Protein AF-A0A9X3WHW0-F1 (afdb_monomer_lite)

pLDDT: mean 81.46, std 14.69, range [40.41, 96.62]

Organism: NCBI:txid279446

Secondary structure (DSSP, 8-state):
-----TTSSEEEEE--TT-----GGG--TTS-EEEPPGGGEE--TT-TTEEEEEHHHHHHHHHHTT--GGG--EEE--HHHHHHHHHHHHHH--

Sequence (94 aa):
MKNIDWSKQTLYLEIDKNAQKDDIENFIDMEFSVSVFISDLVVNEDKKNFFGVNLENIKSRLIDEGCISEDINQLIIRVVDVKEVIYMDRYLVS

Radius of gyration: 13.99 Å; chains: 1; bounding box: 32×29×34 Å

Foldseek 3Di:
DPADPLVDQKDKDFQDPPPDDDDPVPPDPPAQEDEQDLVQWADDPVCLGIIIGGSVVVCVVCVVVVHDPNSHRYYDYDPVSVCCNNVVVVVVVD

Structure (mmCIF, N/CA/C/O ba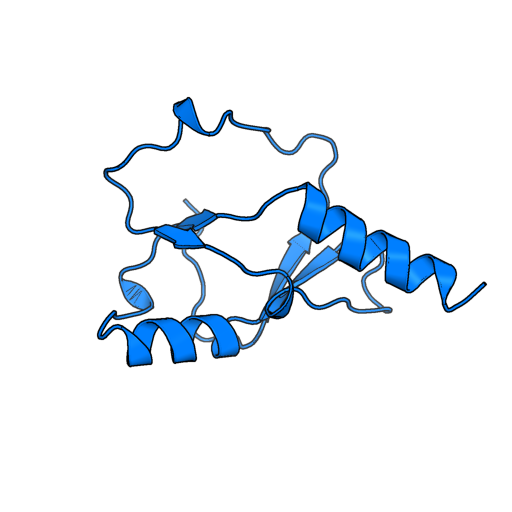ckbone):
data_AF-A0A9X3WHW0-F1
#
_entry.id   AF-A0A9X3WHW0-F1
#
loop_
_atom_site.group_PDB
_atom_site.id
_atom_site.type_symbol
_atom_site.label_atom_id
_atom_site.label_alt_id
_atom_site.label_comp_id
_atom_site.label_asym_id
_atom_site.label_entity_id
_atom_site.label_seq_id
_atom_site.pdbx_PDB_ins_code
_atom_site.Cartn_x
_atom_site.Cartn_y
_atom_site.Cartn_z
_atom_site.occupancy
_atom_site.B_iso_or_equiv
_atom_site.auth_seq_id
_atom_site.auth_comp_id
_atom_site.auth_asym_id
_atom_site.auth_atom_id
_atom_site.pdbx_PDB_model_num
ATOM 1 N N . MET A 1 1 ? 8.838 14.757 1.806 1.00 40.41 1 MET A N 1
ATOM 2 C CA . MET A 1 1 ? 8.105 13.530 1.432 1.00 40.41 1 MET A CA 1
ATOM 3 C C . MET A 1 1 ? 8.679 12.363 2.214 1.00 40.41 1 MET A C 1
ATOM 5 O O . MET A 1 1 ? 9.895 12.287 2.341 1.00 40.41 1 MET A O 1
ATOM 9 N N . LYS A 1 2 ? 7.839 11.505 2.804 1.00 54.22 2 LYS A N 1
ATOM 10 C CA . LYS A 1 2 ? 8.301 10.210 3.323 1.00 54.22 2 LYS A CA 1
ATOM 11 C C . LYS A 1 2 ? 8.399 9.272 2.120 1.00 54.22 2 LYS A C 1
ATOM 13 O O . LYS A 1 2 ? 7.373 9.004 1.510 1.00 54.22 2 LYS A O 1
ATOM 18 N N . ASN A 1 3 ? 9.604 8.822 1.779 1.00 71.81 3 ASN A N 1
ATOM 19 C CA . ASN A 1 3 ? 9.800 7.823 0.728 1.00 71.81 3 ASN A CA 1
ATOM 20 C C . ASN A 1 3 ? 9.091 6.519 1.114 1.00 71.81 3 ASN A C 1
ATOM 22 O O . ASN A 1 3 ? 9.109 6.126 2.286 1.00 71.81 3 ASN A O 1
ATOM 26 N N . ILE A 1 4 ? 8.471 5.861 0.134 1.00 88.00 4 ILE A N 1
ATOM 27 C CA . ILE A 1 4 ? 7.887 4.532 0.314 1.00 88.00 4 ILE A CA 1
ATOM 28 C C . ILE A 1 4 ? 9.045 3.554 0.529 1.00 88.00 4 ILE A C 1
ATOM 30 O O . ILE A 1 4 ? 9.953 3.447 -0.292 1.00 88.00 4 ILE A O 1
ATOM 34 N N . ASP A 1 5 ? 9.036 2.861 1.665 1.00 91.00 5 ASP A N 1
ATOM 35 C CA . ASP A 1 5 ? 10.040 1.845 1.967 1.00 91.00 5 ASP A CA 1
ATOM 36 C C . ASP A 1 5 ? 9.641 0.522 1.314 1.00 91.00 5 ASP A C 1
ATOM 38 O O . ASP A 1 5 ? 9.013 -0.341 1.933 1.00 91.00 5 ASP A O 1
ATOM 42 N N . TRP A 1 6 ? 10.017 0.384 0.045 1.00 92.44 6 TRP A N 1
ATOM 43 C CA . TRP A 1 6 ? 9.774 -0.811 -0.754 1.00 92.44 6 TRP A CA 1
ATOM 44 C C . TRP A 1 6 ? 10.514 -2.051 -0.238 1.00 92.44 6 TRP A C 1
ATOM 46 O O . TRP A 1 6 ? 10.234 -3.144 -0.709 1.00 92.44 6 TRP A O 1
ATOM 56 N N . SER A 1 7 ? 11.398 -1.964 0.763 1.00 92.94 7 SER A N 1
ATOM 57 C CA . SER A 1 7 ? 11.984 -3.170 1.375 1.00 92.94 7 SER A CA 1
ATOM 58 C C . SER A 1 7 ? 10.991 -3.935 2.266 1.00 92.94 7 SER A C 1
ATOM 60 O O . SER A 1 7 ? 11.216 -5.101 2.598 1.00 92.94 7 SER A O 1
ATOM 62 N N . LYS A 1 8 ? 9.878 -3.298 2.654 1.00 93.50 8 LYS A N 1
ATOM 63 C CA . LYS A 1 8 ? 8.842 -3.889 3.508 1.00 93.50 8 LYS A CA 1
ATOM 64 C C . LYS A 1 8 ? 7.776 -4.606 2.689 1.00 93.50 8 LYS A C 1
ATOM 66 O O . LYS A 1 8 ? 7.393 -4.154 1.620 1.00 93.50 8 LYS A O 1
ATOM 71 N N . GLN A 1 9 ? 7.211 -5.662 3.271 1.00 94.62 9 GLN A N 1
ATOM 72 C CA . GLN A 1 9 ? 6.042 -6.343 2.703 1.00 94.62 9 GLN A CA 1
ATOM 73 C C . GLN A 1 9 ? 4.751 -5.542 2.896 1.00 94.62 9 GLN A C 1
ATOM 75 O O . GLN A 1 9 ? 3.858 -5.568 2.054 1.00 94.62 9 GLN A O 1
ATOM 80 N N . THR A 1 10 ? 4.630 -4.828 4.017 1.00 94.19 10 THR A N 1
ATOM 81 C CA . THR A 1 10 ? 3.424 -4.066 4.349 1.00 94.19 10 THR A CA 1
ATOM 82 C C . THR A 1 10 ? 3.777 -2.683 4.867 1.00 94.19 10 THR A C 1
ATOM 84 O O . THR A 1 10 ? 4.565 -2.536 5.807 1.00 94.19 10 THR A O 1
ATOM 87 N N . LEU A 1 11 ? 3.138 -1.670 4.292 1.00 92.81 11 LEU A N 1
ATOM 88 C CA . LEU A 1 11 ? 3.139 -0.307 4.802 1.00 92.81 11 LEU A CA 1
ATOM 89 C C . LEU A 1 11 ? 1.897 -0.095 5.669 1.00 92.81 11 LEU A C 1
ATOM 91 O O . LEU A 1 11 ? 0.784 -0.112 5.159 1.00 92.81 11 LEU A O 1
ATOM 95 N N . TYR A 1 12 ? 2.080 0.115 6.972 1.00 91.06 12 TYR A N 1
ATOM 96 C CA . TYR A 1 12 ? 0.977 0.448 7.877 1.00 91.06 12 TYR A CA 1
ATOM 97 C C . TYR A 1 12 ? 0.790 1.962 7.962 1.00 91.06 12 TYR A C 1
ATOM 99 O O . TYR A 1 12 ? 1.732 2.685 8.290 1.00 91.06 12 TYR A O 1
ATOM 107 N N . LEU A 1 13 ? -0.433 2.418 7.706 1.00 87.50 13 LEU A N 1
ATOM 108 C CA . LEU A 1 13 ? -0.836 3.819 7.732 1.00 87.50 13 LEU A CA 1
ATOM 109 C C . LEU A 1 13 ? -1.897 4.028 8.811 1.00 87.50 13 LEU A C 1
ATOM 111 O O . LEU A 1 13 ? -2.837 3.242 8.929 1.00 87.50 13 LEU A O 1
ATOM 115 N N . GLU A 1 14 ? -1.723 5.073 9.618 1.00 86.31 14 GLU A N 1
ATOM 116 C CA . GLU A 1 14 ? -2.706 5.459 10.629 1.00 86.31 14 GLU A CA 1
ATOM 117 C C . GLU A 1 14 ? -3.916 6.109 9.956 1.00 86.31 14 GLU A C 1
ATOM 119 O O . GLU A 1 14 ? -3.779 6.920 9.037 1.00 86.31 14 GLU A O 1
ATOM 124 N N . ILE A 1 15 ? -5.110 5.769 10.429 1.00 79.38 15 ILE A N 1
ATOM 125 C CA . ILE A 1 15 ? -6.352 6.394 9.985 1.00 79.38 15 ILE A CA 1
ATOM 126 C C . ILE A 1 15 ? -6.489 7.730 10.716 1.00 79.38 15 ILE A C 1
ATOM 128 O O . ILE A 1 15 ? -7.154 7.831 11.750 1.00 79.38 15 ILE A O 1
ATOM 132 N N . ASP A 1 16 ? -5.861 8.770 10.178 1.00 75.00 16 ASP A N 1
ATOM 133 C CA . ASP A 1 16 ? -6.051 10.125 10.681 1.00 75.00 16 ASP A CA 1
ATOM 134 C C . ASP A 1 16 ? -7.361 10.715 10.134 1.00 75.00 16 ASP A C 1
ATOM 136 O O . ASP A 1 16 ? -7.571 10.839 8.926 1.00 75.00 16 ASP A O 1
ATOM 140 N N . LYS A 1 17 ? -8.264 11.116 11.035 1.00 62.47 17 LYS A N 1
ATOM 141 C CA . LYS A 1 17 ? -9.512 11.810 10.672 1.00 62.47 17 LYS A CA 1
ATOM 142 C C . LYS A 1 17 ? -9.258 13.192 10.064 1.00 62.47 17 LYS A C 1
ATOM 144 O O . LYS A 1 17 ? -10.137 13.702 9.372 1.00 62.47 17 LYS A O 1
ATOM 149 N N . ASN A 1 18 ? -8.086 13.765 10.326 1.00 57.41 18 ASN A N 1
ATOM 150 C CA . ASN A 1 18 ? -7.621 15.043 9.802 1.00 57.41 18 ASN A CA 1
ATOM 151 C C . ASN A 1 18 ? -6.737 14.881 8.563 1.00 57.41 18 ASN A C 1
ATOM 153 O O . ASN A 1 18 ? -6.181 15.877 8.098 1.00 57.41 18 ASN A O 1
ATOM 157 N N . ALA A 1 19 ? -6.596 13.658 8.030 1.00 67.12 19 ALA A N 1
ATOM 158 C CA . ALA A 1 19 ? -5.889 13.443 6.779 1.00 67.12 19 ALA A CA 1
ATOM 159 C C . ALA A 1 19 ? -6.450 14.394 5.718 1.00 67.12 19 ALA A C 1
ATOM 161 O O . ALA A 1 19 ? -7.668 14.484 5.518 1.00 67.12 19 ALA A O 1
ATOM 162 N N . GLN A 1 20 ? -5.543 15.128 5.078 1.00 61.56 20 GLN A N 1
ATOM 163 C CA . GLN A 1 20 ? -5.886 16.080 4.041 1.00 61.56 20 GLN A CA 1
ATOM 164 C C . GLN A 1 20 ? -6.518 15.291 2.894 1.00 61.56 20 GLN A C 1
ATOM 166 O O . GLN A 1 20 ? -5.878 14.448 2.269 1.00 61.56 20 GLN A O 1
ATOM 171 N N . LYS A 1 21 ? -7.822 15.486 2.700 1.00 65.81 21 LYS A N 1
ATOM 172 C CA . LYS A 1 21 ? -8.530 14.940 1.549 1.00 65.81 21 LYS A CA 1
ATOM 173 C C . LYS A 1 21 ? -8.264 15.905 0.417 1.00 65.81 21 LYS A C 1
ATOM 175 O O . LYS A 1 21 ? -8.748 17.032 0.478 1.00 65.81 21 LYS A O 1
ATOM 180 N N . ASP A 1 22 ? -7.472 15.471 -0.544 1.00 65.31 22 ASP A N 1
ATOM 181 C CA . ASP A 1 22 ? -7.314 16.208 -1.785 1.00 65.31 22 ASP A CA 1
ATOM 182 C C . ASP A 1 22 ? -8.339 15.733 -2.808 1.00 65.31 22 ASP A C 1
ATOM 184 O O . ASP A 1 22 ? -8.715 14.554 -2.833 1.00 65.31 22 ASP A O 1
ATOM 188 N N . ASP A 1 23 ? -8.809 16.669 -3.627 1.00 66.50 23 ASP A N 1
ATOM 189 C CA . ASP A 1 23 ? -9.630 16.339 -4.782 1.00 66.50 23 ASP A CA 1
ATOM 190 C C . ASP A 1 23 ? -8.768 15.671 -5.848 1.00 66.50 23 ASP A C 1
ATOM 192 O O . ASP A 1 23 ? -7.588 15.983 -6.018 1.00 66.50 23 ASP A O 1
ATOM 196 N N . ILE A 1 24 ? -9.373 14.750 -6.601 1.00 64.12 24 ILE A N 1
ATOM 197 C CA . ILE A 1 24 ? -8.674 14.032 -7.673 1.00 64.12 24 ILE A CA 1
ATOM 198 C C . ILE A 1 24 ? -8.094 14.993 -8.725 1.00 64.12 24 ILE A C 1
ATOM 200 O O . ILE A 1 24 ? -7.077 14.696 -9.337 1.00 64.12 24 ILE A O 1
ATOM 204 N N . GLU A 1 25 ? -8.708 16.168 -8.878 1.00 65.56 25 GLU A N 1
ATOM 205 C CA . GLU A 1 25 ? -8.288 17.239 -9.786 1.00 65.56 25 GLU A CA 1
ATOM 206 C C . GLU A 1 25 ? -6.983 17.933 -9.352 1.00 65.56 25 GLU A C 1
ATOM 208 O O . GLU A 1 25 ? -6.345 18.591 -10.170 1.00 65.56 25 GLU A O 1
ATOM 213 N N . ASN A 1 26 ? -6.560 17.764 -8.093 1.00 62.94 26 ASN A N 1
ATOM 214 C CA . ASN A 1 26 ? -5.310 18.315 -7.562 1.00 62.94 26 ASN A CA 1
ATOM 215 C C . ASN A 1 26 ? -4.135 17.330 -7.645 1.00 62.94 26 ASN A C 1
ATOM 217 O O . ASN A 1 26 ? -3.024 17.677 -7.235 1.00 62.94 26 ASN A O 1
ATOM 221 N N . PHE A 1 27 ? -4.347 16.107 -8.145 1.00 64.50 27 PHE A N 1
ATOM 222 C CA . PHE A 1 27 ? -3.243 15.176 -8.357 1.00 64.50 27 PHE A CA 1
ATOM 223 C C . PHE A 1 27 ? -2.328 15.717 -9.454 1.00 64.50 27 PHE A C 1
ATOM 225 O O . PHE A 1 27 ? -2.729 15.922 -10.596 1.00 64.50 27 PHE A O 1
ATOM 232 N N . ILE A 1 28 ? -1.082 15.988 -9.079 1.00 61.12 28 ILE A N 1
ATOM 233 C CA . ILE A 1 28 ? -0.077 16.512 -9.994 1.00 61.12 28 ILE A CA 1
ATOM 234 C C . ILE A 1 28 ? 0.403 15.346 -10.868 1.00 61.12 28 ILE A C 1
ATOM 236 O O . ILE A 1 28 ? 1.141 14.486 -10.397 1.00 61.12 28 ILE A O 1
ATOM 240 N N . ASP A 1 29 ? 0.053 15.362 -12.157 1.00 58.69 29 ASP A N 1
ATOM 241 C CA . ASP A 1 29 ? 0.438 14.357 -13.176 1.00 58.69 29 ASP A CA 1
ATOM 242 C C . ASP A 1 29 ? 1.962 14.160 -13.361 1.00 58.69 29 ASP A C 1
ATOM 244 O O . ASP A 1 29 ? 2.403 13.325 -14.148 1.00 58.69 29 ASP A O 1
ATOM 248 N N . MET A 1 30 ? 2.796 14.936 -12.663 1.00 59.44 30 MET A N 1
ATOM 249 C CA . MET A 1 30 ? 4.258 14.836 -12.716 1.00 59.44 30 MET A CA 1
ATOM 250 C C . MET A 1 30 ? 4.846 13.841 -11.700 1.00 59.44 30 MET A C 1
ATOM 252 O O . MET A 1 30 ? 6.057 13.623 -11.719 1.00 59.44 30 MET A O 1
ATOM 256 N N . GLU A 1 31 ? 4.038 13.241 -10.818 1.00 71.19 31 GLU A N 1
ATOM 257 C CA . GLU A 1 31 ? 4.508 12.226 -9.868 1.00 71.19 31 GLU A CA 1
ATOM 258 C C . GLU A 1 31 ? 4.243 10.800 -10.373 1.00 71.19 31 GLU A C 1
ATOM 260 O O . GLU A 1 31 ? 3.112 10.430 -10.696 1.00 71.19 31 GLU A O 1
ATOM 265 N N . PHE A 1 32 ? 5.287 9.963 -10.384 1.00 84.81 32 PHE A N 1
ATOM 266 C CA . PHE A 1 32 ? 5.161 8.525 -10.625 1.00 84.81 32 PHE A CA 1
ATOM 267 C C . PHE A 1 32 ? 4.326 7.891 -9.514 1.00 84.81 32 PHE A C 1
ATOM 269 O O . PHE A 1 32 ? 4.786 7.687 -8.385 1.00 84.81 32 PHE A O 1
ATOM 276 N N . SER A 1 33 ? 3.074 7.613 -9.853 1.00 88.12 33 SER A N 1
ATOM 277 C CA . SER A 1 33 ? 2.042 7.200 -8.915 1.00 88.12 33 SER A CA 1
ATOM 278 C C . SER A 1 33 ? 1.524 5.815 -9.261 1.00 88.12 33 SER A C 1
ATOM 280 O O . SER A 1 33 ? 1.423 5.453 -10.432 1.00 88.12 33 SER A O 1
ATOM 282 N N . VAL A 1 34 ? 1.129 5.053 -8.244 1.00 91.25 34 VAL A N 1
ATOM 283 C CA . VAL A 1 34 ? 0.454 3.766 -8.436 1.00 91.25 34 VAL A CA 1
ATOM 284 C C . VAL A 1 34 ? -0.850 3.722 -7.653 1.00 91.25 34 VAL A C 1
ATOM 286 O O . VAL A 1 34 ? -0.939 4.181 -6.512 1.00 91.25 34 VAL A O 1
ATOM 289 N N . SER A 1 35 ? -1.879 3.153 -8.276 1.00 92.19 35 SER A N 1
ATOM 290 C CA . SER A 1 35 ? -3.152 2.903 -7.606 1.00 92.19 35 SER A CA 1
ATOM 291 C C . SER A 1 35 ? -3.042 1.705 -6.666 1.00 92.19 35 SER A C 1
ATOM 293 O O . SER A 1 35 ? -2.551 0.637 -7.044 1.00 92.19 35 SER A O 1
ATOM 295 N N . VAL A 1 36 ? -3.551 1.879 -5.451 1.00 94.50 36 VAL A N 1
ATOM 296 C CA . VAL A 1 36 ? -3.740 0.812 -4.469 1.00 94.50 36 VAL A CA 1
ATOM 297 C C . VAL A 1 36 ? -5.133 0.239 -4.663 1.00 94.50 36 VAL A C 1
ATOM 299 O O . VAL A 1 36 ? -6.133 0.952 -4.558 1.00 94.50 36 VAL A O 1
ATOM 302 N N . PHE A 1 37 ? -5.202 -1.051 -4.962 1.00 95.25 37 PHE A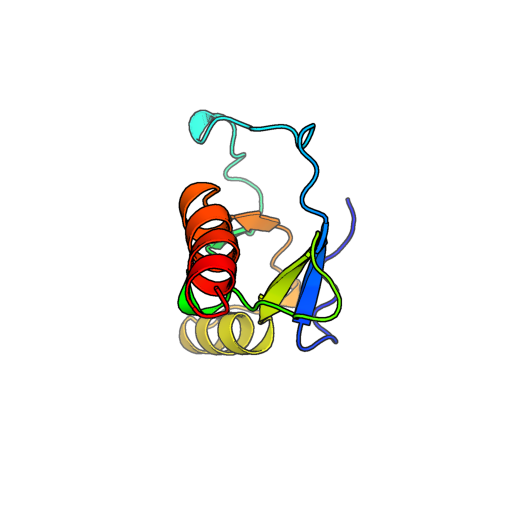 N 1
ATOM 303 C CA . PHE A 1 37 ? -6.460 -1.765 -5.106 1.00 95.25 37 PHE A CA 1
ATOM 304 C C . PHE A 1 37 ? -6.937 -2.263 -3.746 1.00 95.25 37 PHE A C 1
ATOM 306 O O . PHE A 1 37 ? -6.147 -2.461 -2.825 1.00 95.25 37 PHE A O 1
ATOM 313 N N . ILE A 1 38 ? -8.237 -2.533 -3.622 1.00 93.50 38 ILE A N 1
ATOM 314 C CA . ILE A 1 38 ? -8.798 -3.097 -2.387 1.00 93.50 38 ILE A CA 1
ATOM 315 C C . ILE A 1 38 ? -8.124 -4.426 -2.000 1.00 93.50 38 ILE A C 1
ATOM 317 O O . ILE A 1 38 ? -7.920 -4.685 -0.821 1.00 93.50 38 ILE A O 1
ATOM 321 N N . SER A 1 39 ? -7.683 -5.220 -2.983 1.00 93.75 39 SER A N 1
ATOM 322 C CA . SER A 1 39 ? -6.921 -6.464 -2.785 1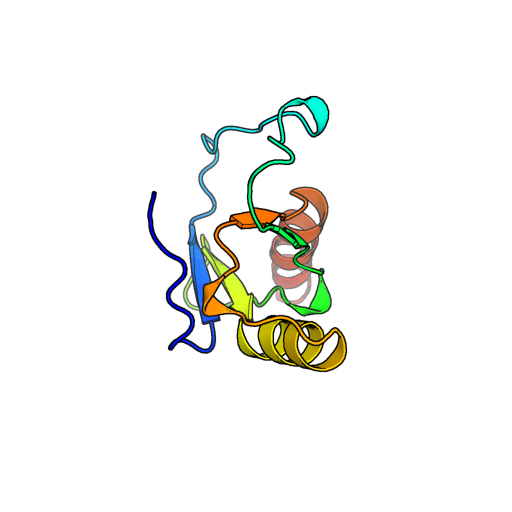.00 93.75 39 SER A CA 1
ATOM 323 C C . SER A 1 39 ? -5.515 -6.262 -2.209 1.00 93.75 39 SER A C 1
ATOM 325 O O . SER A 1 39 ? -4.870 -7.232 -1.816 1.00 93.75 39 SER A O 1
ATOM 327 N N . ASP A 1 40 ? -5.013 -5.028 -2.194 1.00 95.50 40 ASP A N 1
ATOM 328 C CA . ASP A 1 40 ? -3.735 -4.679 -1.569 1.00 95.50 40 ASP A CA 1
ATOM 329 C C . ASP A 1 40 ? -3.915 -4.226 -0.128 1.00 95.50 40 ASP A C 1
ATOM 331 O O . ASP A 1 40 ? -2.941 -4.143 0.617 1.00 95.50 40 ASP A O 1
ATOM 335 N N . LEU A 1 41 ? -5.140 -3.895 0.274 1.00 94.19 41 LEU A N 1
ATOM 336 C CA . LEU A 1 41 ? -5.414 -3.442 1.623 1.00 94.19 41 LEU A CA 1
ATOM 337 C C . LEU A 1 41 ? -5.475 -4.645 2.561 1.00 94.19 41 LEU A C 1
ATOM 339 O O . LEU A 1 41 ? -6.146 -5.640 2.294 1.00 94.19 41 LEU A O 1
ATOM 343 N N . VAL A 1 42 ? -4.774 -4.535 3.684 1.00 92.06 42 VAL A N 1
ATOM 344 C CA . VAL A 1 42 ? -4.757 -5.553 4.734 1.00 92.06 42 VAL A CA 1
ATOM 345 C C . VAL A 1 42 ? -5.151 -4.928 6.065 1.00 92.06 42 VAL A C 1
ATOM 347 O O . VAL A 1 42 ? -4.791 -3.789 6.367 1.00 92.06 42 VAL A O 1
ATOM 350 N N . VAL A 1 43 ? -5.885 -5.676 6.883 1.00 87.00 43 VAL A N 1
ATOM 351 C CA . VAL A 1 43 ? -6.171 -5.311 8.274 1.00 87.00 43 VAL A CA 1
ATOM 352 C C . VAL A 1 43 ? -5.218 -6.038 9.206 1.00 87.00 43 VAL A C 1
ATOM 354 O O . VAL A 1 43 ? -4.692 -7.104 8.891 1.00 87.00 43 VAL A O 1
ATOM 357 N N . ASN A 1 44 ? -4.970 -5.437 10.360 1.00 81.06 44 ASN A N 1
ATOM 358 C CA . ASN A 1 44 ? -4.245 -6.075 11.442 1.00 81.06 44 ASN A CA 1
ATOM 359 C C . ASN A 1 44 ? -5.047 -5.853 12.724 1.00 81.06 44 ASN A C 1
ATOM 361 O O . ASN A 1 44 ? -5.191 -4.711 13.168 1.00 81.06 44 ASN A O 1
ATOM 365 N N . GLU A 1 45 ? -5.572 -6.938 13.293 1.00 73.69 45 GLU A N 1
ATOM 366 C CA . GLU A 1 45 ? -6.453 -6.909 14.467 1.00 73.69 45 GLU A CA 1
ATOM 367 C C . GLU A 1 45 ? -5.786 -6.261 15.695 1.00 73.69 45 GLU A C 1
ATOM 369 O O . GLU A 1 45 ? -6.446 -5.571 16.480 1.00 73.69 45 GLU A O 1
ATOM 374 N N . ASP A 1 46 ? -4.459 -6.380 15.812 1.00 79.38 46 ASP A N 1
ATOM 375 C CA . ASP A 1 46 ? -3.674 -5.772 16.890 1.00 79.38 46 ASP A CA 1
ATOM 376 C C . ASP A 1 46 ? -3.498 -4.253 16.707 1.00 79.38 46 ASP A C 1
ATOM 378 O O . ASP A 1 46 ? -3.104 -3.543 17.636 1.00 79.38 46 ASP A O 1
ATOM 382 N N . LYS A 1 47 ? -3.808 -3.715 15.517 1.00 76.75 47 LYS A N 1
ATOM 383 C CA . LYS A 1 47 ? -3.646 -2.297 15.160 1.00 76.75 47 LYS A CA 1
ATOM 384 C C . LYS A 1 47 ? -4.965 -1.660 14.713 1.00 76.75 47 LYS A C 1
ATOM 386 O O . LYS A 1 47 ? -5.083 -1.157 13.602 1.00 76.75 47 LYS A O 1
ATOM 391 N N . LYS A 1 48 ? -5.933 -1.570 15.629 1.00 72.38 48 LYS A N 1
ATOM 392 C CA . LYS A 1 48 ? -7.319 -1.090 15.395 1.00 72.38 48 LYS A CA 1
ATOM 393 C C . LYS A 1 48 ? -7.504 0.266 14.682 1.00 72.38 48 LYS A C 1
ATOM 395 O O . LYS A 1 48 ? -8.602 0.530 14.186 1.00 72.38 48 LYS A O 1
ATOM 400 N N . ASN A 1 49 ? -6.478 1.120 14.656 1.00 80.06 49 ASN A N 1
ATOM 401 C CA . ASN A 1 49 ? -6.495 2.442 14.009 1.00 80.06 49 ASN A CA 1
ATOM 402 C C . ASN A 1 49 ? -5.556 2.539 12.797 1.00 80.06 49 ASN A C 1
ATOM 404 O O . ASN A 1 49 ? -5.288 3.637 12.317 1.00 80.06 49 ASN A O 1
ATOM 408 N N . PHE A 1 50 ? -5.054 1.410 12.307 1.00 86.69 50 PHE A N 1
ATOM 409 C CA . PHE A 1 50 ? -4.208 1.349 11.127 1.00 86.69 50 PHE A CA 1
ATOM 410 C C . PHE A 1 50 ? -4.852 0.457 10.078 1.00 86.69 50 PHE A C 1
ATOM 412 O O . PHE A 1 50 ? -5.529 -0.517 10.397 1.00 86.69 50 PHE A O 1
ATOM 419 N N . PHE A 1 51 ? -4.570 0.762 8.822 1.00 89.75 51 PHE A N 1
ATOM 420 C CA . PHE A 1 51 ? -4.696 -0.196 7.735 1.00 89.75 51 PHE A CA 1
ATOM 421 C C . PHE A 1 51 ? -3.308 -0.434 7.144 1.00 89.75 51 PHE A C 1
ATOM 423 O O . PHE A 1 51 ? -2.415 0.412 7.247 1.00 89.75 51 PHE A O 1
ATOM 430 N N . GLY A 1 52 ? -3.098 -1.613 6.582 1.00 92.44 52 GLY A N 1
ATOM 431 C CA . GLY A 1 52 ? -1.890 -1.950 5.854 1.00 92.44 52 GLY A CA 1
ATOM 432 C C . GLY A 1 52 ? -2.116 -1.882 4.350 1.00 92.44 52 GLY A C 1
ATOM 433 O O . GLY A 1 52 ? -3.218 -2.115 3.862 1.00 92.44 52 GLY A O 1
ATOM 434 N N . VAL A 1 53 ? -1.043 -1.602 3.623 1.00 95.00 53 VAL A N 1
ATOM 435 C CA . VAL A 1 53 ? -0.947 -1.757 2.173 1.00 95.00 53 VAL A CA 1
ATOM 436 C C . VAL A 1 53 ? 0.112 -2.816 1.893 1.00 95.00 53 VAL A C 1
ATOM 438 O O . VAL A 1 53 ? 1.265 -2.655 2.298 1.00 95.00 53 VAL A O 1
ATOM 441 N N . ASN A 1 54 ? -0.274 -3.906 1.239 1.00 96.25 54 ASN A N 1
ATOM 442 C CA . ASN A 1 54 ? 0.610 -4.976 0.801 1.00 96.25 54 ASN A CA 1
ATOM 443 C C . ASN A 1 54 ? 1.438 -4.500 -0.401 1.00 96.25 54 ASN A C 1
ATOM 445 O O . ASN A 1 54 ? 0.947 -4.421 -1.527 1.00 96.25 54 ASN A O 1
ATOM 449 N N . LEU A 1 55 ? 2.706 -4.184 -0.146 1.00 96.19 55 LEU A N 1
ATOM 450 C CA . LEU A 1 55 ? 3.627 -3.686 -1.160 1.00 96.19 55 LEU A CA 1
ATOM 451 C C . LEU A 1 55 ? 4.093 -4.793 -2.111 1.00 96.19 55 LEU A C 1
ATOM 453 O O . LEU A 1 55 ? 4.414 -4.485 -3.251 1.00 96.19 55 LEU A O 1
ATOM 457 N N . GLU A 1 56 ? 4.090 -6.064 -1.700 1.00 96.38 56 GLU A N 1
ATOM 458 C CA . GLU A 1 56 ? 4.460 -7.181 -2.585 1.00 96.38 56 GLU A CA 1
ATOM 459 C C . GLU A 1 56 ? 3.451 -7.355 -3.724 1.00 96.38 56 GLU A C 1
ATOM 461 O O . GLU A 1 56 ? 3.842 -7.510 -4.880 1.00 96.38 56 GLU A O 1
ATOM 466 N N . ASN A 1 57 ? 2.152 -7.236 -3.425 1.00 96.62 57 ASN A N 1
ATOM 467 C CA . ASN A 1 57 ? 1.111 -7.280 -4.455 1.00 96.62 57 ASN A CA 1
ATOM 468 C C . ASN A 1 57 ? 1.277 -6.143 -5.472 1.00 96.62 57 ASN A C 1
ATOM 470 O O . ASN A 1 57 ? 1.125 -6.355 -6.674 1.00 96.62 57 ASN A O 1
ATOM 474 N N . ILE A 1 58 ? 1.616 -4.941 -4.996 1.00 96.44 58 ILE A N 1
ATOM 475 C CA . ILE A 1 58 ? 1.849 -3.778 -5.857 1.00 96.44 58 ILE A CA 1
ATOM 476 C C . ILE A 1 58 ? 3.108 -3.984 -6.705 1.00 96.44 58 ILE A C 1
ATOM 478 O O . ILE A 1 58 ? 3.054 -3.777 -7.914 1.00 96.44 58 ILE A O 1
ATOM 482 N N . LYS A 1 59 ? 4.215 -4.447 -6.109 1.00 95.88 59 LYS A N 1
ATOM 483 C CA . LYS A 1 59 ? 5.455 -4.762 -6.837 1.00 95.88 59 LYS A CA 1
ATOM 484 C C . LYS A 1 59 ? 5.225 -5.775 -7.945 1.00 95.88 59 LYS A C 1
ATOM 486 O O . LYS A 1 59 ? 5.709 -5.559 -9.047 1.00 95.88 59 LYS A O 1
ATOM 491 N N . SER A 1 60 ? 4.482 -6.848 -7.670 1.00 95.44 60 SER A N 1
ATOM 492 C CA . SER A 1 60 ? 4.177 -7.861 -8.684 1.00 95.44 60 SER A CA 1
ATOM 493 C C . SER A 1 60 ? 3.498 -7.228 -9.896 1.00 95.44 60 SER A C 1
ATOM 495 O O . SER A 1 60 ? 3.944 -7.440 -11.015 1.00 95.44 60 SER A O 1
ATOM 497 N N . ARG A 1 61 ? 2.491 -6.373 -9.672 1.00 95.75 61 ARG A N 1
ATOM 498 C CA . ARG A 1 61 ? 1.815 -5.669 -10.770 1.00 95.75 61 ARG A CA 1
ATOM 499 C C . ARG A 1 61 ? 2.729 -4.697 -11.504 1.00 95.75 61 ARG A C 1
ATOM 501 O O . ARG A 1 61 ? 2.657 -4.605 -12.719 1.00 95.75 61 ARG A O 1
ATOM 508 N N . LEU A 1 62 ? 3.580 -3.967 -10.784 1.00 94.88 62 LEU A N 1
ATOM 509 C CA . LEU A 1 62 ? 4.544 -3.064 -11.414 1.00 94.88 62 LEU A CA 1
ATOM 510 C C . LEU A 1 62 ? 5.518 -3.838 -12.309 1.00 94.88 62 LEU A C 1
ATOM 512 O O . LEU A 1 62 ? 5.762 -3.409 -13.429 1.00 94.88 62 LEU A O 1
ATOM 516 N N . ILE A 1 63 ? 6.011 -4.995 -11.858 1.00 94.50 63 ILE A N 1
ATOM 517 C CA . ILE A 1 63 ? 6.881 -5.873 -12.651 1.00 94.50 63 ILE A CA 1
ATOM 518 C C . ILE A 1 63 ? 6.159 -6.368 -13.908 1.00 94.50 63 ILE A C 1
ATOM 520 O O . ILE A 1 63 ? 6.752 -6.343 -14.986 1.00 94.50 63 ILE A O 1
ATOM 524 N N . ASP A 1 64 ? 4.891 -6.771 -13.787 1.00 94.62 64 ASP A N 1
ATOM 525 C CA . ASP A 1 64 ? 4.078 -7.234 -14.919 1.00 94.62 64 ASP A CA 1
ATOM 526 C C . ASP A 1 64 ? 3.887 -6.137 -15.987 1.00 94.62 64 ASP A C 1
ATOM 528 O O . ASP A 1 64 ? 3.844 -6.431 -17.181 1.00 94.62 64 ASP A O 1
ATOM 532 N N . GLU A 1 65 ? 3.854 -4.869 -15.568 1.00 92.56 65 GLU A N 1
ATOM 533 C CA . GLU A 1 65 ? 3.770 -3.684 -16.436 1.00 92.56 65 GLU A CA 1
ATOM 534 C C . GLU A 1 65 ? 5.154 -3.141 -16.866 1.00 92.56 65 GLU A C 1
ATOM 536 O O . GLU A 1 65 ? 5.249 -2.152 -17.595 1.00 92.56 65 GLU A O 1
ATOM 541 N N . GLY A 1 66 ? 6.253 -3.774 -16.436 1.00 93.50 66 GLY A N 1
ATOM 542 C CA . GLY A 1 66 ? 7.623 -3.353 -16.756 1.00 93.50 66 GLY A CA 1
ATOM 543 C C . GLY A 1 66 ? 8.110 -2.107 -16.001 1.00 93.50 66 GLY A C 1
ATOM 544 O O . GLY A 1 66 ? 9.058 -1.455 -16.438 1.00 93.50 66 GLY A O 1
ATOM 545 N N . CYS A 1 67 ? 7.476 -1.765 -14.880 1.00 91.81 67 CYS A N 1
ATOM 546 C CA . CYS A 1 67 ? 7.826 -0.642 -14.014 1.00 91.81 67 CYS A CA 1
ATOM 547 C C . CYS A 1 67 ? 8.733 -1.064 -12.844 1.00 91.81 67 CYS A C 1
ATOM 549 O O . CYS A 1 67 ? 8.667 -2.189 -12.346 1.00 91.81 67 CYS A O 1
ATOM 551 N N . ILE A 1 68 ? 9.546 -0.123 -12.357 1.00 91.44 68 ILE A N 1
ATOM 552 C CA . ILE A 1 68 ? 10.409 -0.296 -11.183 1.00 91.44 68 ILE A CA 1
ATOM 553 C C . ILE A 1 68 ? 9.723 0.356 -9.977 1.00 91.44 68 ILE A C 1
ATOM 555 O O . ILE A 1 68 ? 9.311 1.513 -10.038 1.00 91.44 68 ILE A O 1
ATOM 559 N N . SER A 1 69 ? 9.590 -0.375 -8.869 1.00 91.94 69 SER A N 1
ATOM 560 C CA . SER A 1 69 ? 8.919 0.123 -7.659 1.00 91.94 69 SER A CA 1
ATOM 561 C C . SER A 1 69 ? 9.574 1.368 -7.069 1.00 91.94 69 SER A C 1
ATOM 563 O O . SER A 1 69 ? 8.888 2.268 -6.602 1.00 91.94 69 SER A O 1
ATOM 565 N N . GLU A 1 70 ? 10.897 1.437 -7.123 1.00 90.88 70 GLU A N 1
ATOM 566 C CA . GLU A 1 70 ? 11.722 2.510 -6.582 1.00 90.88 70 GLU A CA 1
ATOM 567 C C . GLU A 1 70 ? 11.493 3.856 -7.283 1.00 90.88 70 GLU A C 1
ATOM 569 O O . GLU A 1 70 ? 11.800 4.890 -6.692 1.00 90.88 70 GLU A O 1
ATOM 574 N N . ASP A 1 71 ? 10.919 3.850 -8.490 1.00 90.44 71 ASP A N 1
ATOM 575 C CA . ASP A 1 71 ? 10.539 5.067 -9.211 1.00 90.44 71 ASP A CA 1
ATOM 576 C C . ASP A 1 71 ? 9.187 5.623 -8.736 1.00 90.44 71 ASP A C 1
ATOM 578 O O . ASP A 1 71 ? 8.880 6.791 -8.972 1.00 90.44 71 ASP A O 1
ATOM 582 N N . ILE A 1 72 ? 8.371 4.808 -8.055 1.00 90.50 72 ILE A N 1
ATOM 583 C CA . ILE A 1 72 ? 7.058 5.208 -7.554 1.00 90.50 72 ILE A CA 1
ATOM 584 C C . ILE A 1 72 ? 7.209 6.018 -6.268 1.00 90.50 72 ILE A C 1
ATOM 586 O O . ILE A 1 72 ? 7.672 5.526 -5.234 1.00 90.50 72 ILE A O 1
ATOM 590 N N . ASN A 1 73 ? 6.704 7.246 -6.316 1.00 87.56 73 ASN A N 1
ATOM 591 C CA . ASN A 1 73 ? 6.800 8.216 -5.230 1.00 87.56 73 ASN A CA 1
ATOM 592 C C . ASN A 1 73 ? 5.478 8.403 -4.480 1.00 87.56 73 ASN A C 1
ATOM 594 O O . ASN A 1 73 ? 5.480 8.913 -3.357 1.00 87.56 73 ASN A O 1
ATOM 598 N N . GLN A 1 74 ? 4.362 7.958 -5.066 1.00 87.81 74 GLN A N 1
ATOM 599 C CA . GLN A 1 74 ? 3.033 8.169 -4.508 1.00 87.81 74 GLN A CA 1
ATOM 600 C C . GLN A 1 74 ? 2.143 6.925 -4.629 1.00 87.81 74 GLN A C 1
ATOM 602 O O . GLN A 1 74 ? 2.076 6.264 -5.666 1.00 87.81 74 GLN A O 1
ATOM 607 N N . LEU A 1 75 ? 1.418 6.629 -3.547 1.00 89.50 75 LEU A N 1
ATOM 608 C CA . LEU A 1 75 ? 0.330 5.653 -3.534 1.00 89.50 75 LEU A CA 1
ATOM 609 C C . LEU A 1 75 ? -1.005 6.394 -3.579 1.00 89.50 75 LEU A C 1
ATOM 611 O O . LEU A 1 75 ? -1.272 7.240 -2.724 1.00 89.50 75 LEU A O 1
ATOM 615 N N . ILE A 1 76 ? -1.858 6.042 -4.536 1.00 88.88 76 ILE A N 1
ATOM 616 C CA . ILE A 1 76 ? -3.210 6.588 -4.653 1.00 88.88 76 ILE A CA 1
ATOM 617 C C . ILE A 1 76 ? -4.186 5.576 -4.069 1.00 88.88 76 ILE A C 1
ATOM 619 O O . ILE A 1 76 ? -4.315 4.463 -4.577 1.00 88.88 76 ILE A O 1
ATOM 623 N N . ILE A 1 77 ? -4.876 5.957 -2.996 1.00 88.50 77 ILE A N 1
ATOM 624 C CA . ILE A 1 77 ? -5.793 5.073 -2.272 1.00 88.50 77 ILE A CA 1
ATOM 625 C C . ILE A 1 77 ? -7.163 5.727 -2.198 1.00 88.50 77 ILE A C 1
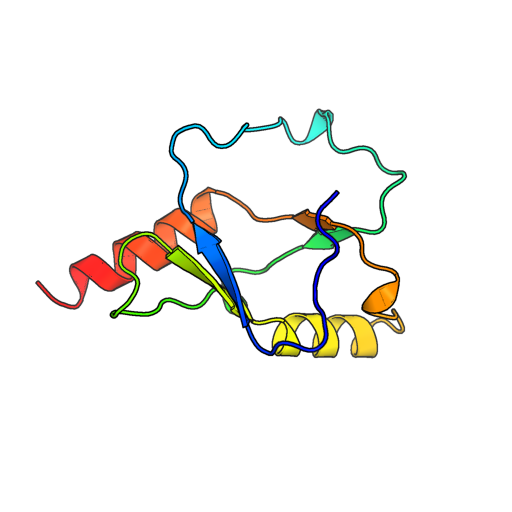ATOM 627 O O . ILE A 1 77 ? -7.294 6.878 -1.778 1.00 88.50 77 ILE A O 1
ATOM 631 N N . ARG A 1 78 ? -8.211 4.985 -2.556 1.00 87.38 78 ARG A N 1
ATOM 632 C CA . ARG A 1 78 ? -9.577 5.486 -2.411 1.00 87.38 78 ARG A CA 1
ATOM 633 C C . ARG A 1 78 ? -10.031 5.342 -0.964 1.00 87.38 78 ARG A C 1
ATOM 635 O O . ARG A 1 78 ? -10.009 4.258 -0.385 1.00 87.38 78 ARG A O 1
ATOM 642 N N . VAL A 1 79 ? -10.539 6.435 -0.399 1.00 84.62 79 VAL A N 1
ATOM 643 C CA . VAL A 1 79 ? -11.063 6.466 0.979 1.00 84.62 79 VAL A CA 1
ATOM 644 C C . VAL A 1 79 ? -12.207 5.463 1.183 1.00 84.62 79 VAL A C 1
ATOM 646 O O . VAL A 1 79 ? -12.387 4.960 2.290 1.00 84.62 79 VAL A O 1
ATOM 649 N N . VAL A 1 80 ? -12.991 5.171 0.138 1.00 86.75 80 VAL A N 1
ATOM 650 C CA . VAL A 1 80 ? -14.087 4.189 0.203 1.00 86.75 80 VAL A CA 1
ATOM 651 C C . VAL A 1 80 ? -13.576 2.765 0.424 1.00 86.75 80 VAL A C 1
ATOM 653 O O . VAL A 1 80 ? -14.111 2.089 1.296 1.00 86.75 80 VAL A O 1
ATOM 656 N N . ASP A 1 81 ? -12.492 2.370 -0.248 1.00 90.56 81 ASP A N 1
ATOM 657 C CA . ASP A 1 81 ? -11.906 1.028 -0.124 1.00 90.56 81 ASP A CA 1
ATOM 658 C C . A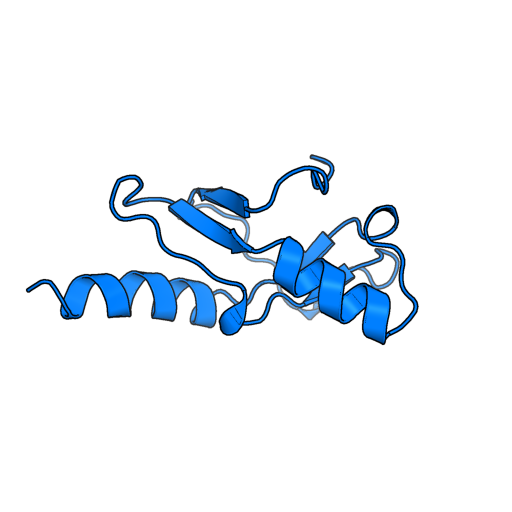SP A 1 81 ? -11.304 0.829 1.273 1.00 90.56 81 ASP A C 1
ATOM 660 O O . ASP A 1 81 ? -11.508 -0.198 1.915 1.00 90.56 81 ASP A O 1
ATOM 664 N N . VAL A 1 82 ? -10.627 1.860 1.796 1.00 88.25 82 VAL A N 1
ATOM 665 C CA . VAL A 1 82 ? -10.082 1.853 3.164 1.00 88.25 82 VAL A CA 1
ATOM 666 C C . VAL A 1 82 ? -11.200 1.670 4.186 1.00 88.25 82 VAL A C 1
ATOM 668 O O . VAL A 1 82 ? -11.106 0.820 5.068 1.00 88.25 82 VAL A O 1
ATOM 671 N N . LYS A 1 83 ? -12.287 2.442 4.059 1.00 85.00 83 LYS A N 1
ATOM 672 C CA . LYS A 1 83 ? -13.450 2.306 4.942 1.00 85.00 83 LYS A CA 1
ATOM 673 C C . LYS A 1 83 ? -14.045 0.906 4.856 1.00 85.00 83 LYS A C 1
ATOM 675 O O . LYS A 1 83 ? -14.291 0.318 5.901 1.00 85.00 83 LYS A O 1
ATOM 680 N N . GLU A 1 84 ? -14.275 0.384 3.658 1.00 85.06 84 GLU A N 1
ATOM 681 C CA . GLU A 1 84 ? -14.856 -0.945 3.467 1.00 85.06 84 GLU A CA 1
ATOM 682 C C . GLU A 1 84 ? -14.054 -2.018 4.205 1.00 85.06 84 GLU A C 1
ATOM 684 O O . GLU A 1 84 ? -14.614 -2.733 5.031 1.00 85.06 84 GLU A O 1
ATOM 689 N N . VAL A 1 85 ? -12.736 -2.043 4.010 1.00 84.62 85 VAL A N 1
ATOM 690 C CA . VAL A 1 85 ? -11.838 -3.021 4.636 1.00 84.62 85 VAL A CA 1
ATOM 691 C C . VAL A 1 85 ? -11.828 -2.903 6.167 1.00 84.62 85 VAL A C 1
ATOM 693 O O . VAL A 1 85 ? -11.869 -3.913 6.862 1.00 84.62 85 VAL A O 1
ATOM 696 N N . ILE A 1 86 ? -11.866 -1.686 6.720 1.00 81.62 86 ILE A N 1
ATOM 697 C CA . ILE A 1 86 ? -11.901 -1.474 8.180 1.00 81.62 86 ILE A CA 1
ATOM 698 C C . ILE A 1 86 ? -13.273 -1.801 8.790 1.00 81.62 86 ILE A C 1
ATOM 700 O O . ILE A 1 86 ? -13.349 -2.304 9.911 1.00 81.62 86 ILE A O 1
ATOM 704 N N . TYR A 1 87 ? -14.371 -1.443 8.119 1.00 75.94 87 TYR A N 1
ATOM 705 C CA . TYR A 1 87 ? -15.716 -1.635 8.664 1.00 75.94 87 TYR A CA 1
ATOM 706 C C . TYR A 1 87 ? -16.197 -3.080 8.502 1.00 75.94 87 TYR A C 1
ATOM 708 O O . TYR A 1 87 ? -16.815 -3.583 9.433 1.00 75.94 87 TYR A O 1
ATOM 716 N N . MET A 1 88 ? -15.892 -3.759 7.390 1.00 66.06 88 MET A N 1
ATOM 717 C CA . MET A 1 88 ? -16.251 -5.171 7.176 1.00 66.06 88 MET A CA 1
ATOM 718 C C . MET A 1 88 ? -15.617 -6.087 8.230 1.00 66.06 88 MET A C 1
ATOM 720 O O . MET A 1 88 ? -16.304 -6.942 8.782 1.00 66.06 88 MET A O 1
ATOM 724 N N . ASP A 1 89 ? -14.349 -5.849 8.577 1.00 56.28 89 ASP A N 1
ATOM 725 C CA . ASP A 1 89 ? -13.642 -6.594 9.626 1.00 56.28 89 ASP A CA 1
ATOM 726 C C . ASP A 1 89 ? -14.349 -6.481 10.991 1.00 56.28 89 ASP A C 1
ATOM 728 O O . ASP A 1 89 ? -14.538 -7.457 11.713 1.00 56.28 89 ASP A O 1
ATOM 732 N N . ARG A 1 90 ? -14.874 -5.292 11.314 1.00 56.41 90 ARG A N 1
ATOM 733 C CA . ARG A 1 90 ? -15.577 -5.043 12.584 1.00 56.41 90 ARG A CA 1
ATOM 734 C C . ARG A 1 90 ? -16.949 -5.713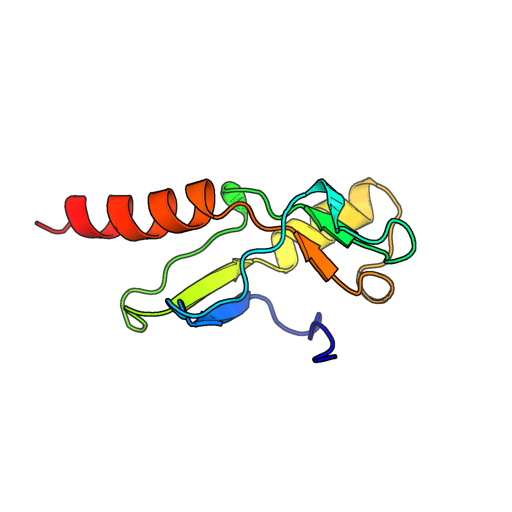 12.690 1.00 56.41 90 ARG A C 1
ATOM 736 O O . ARG A 1 90 ? -17.408 -5.905 13.812 1.00 56.41 90 ARG A O 1
ATOM 743 N N . TYR A 1 91 ? -17.602 -6.043 11.574 1.00 51.28 91 TYR A N 1
ATOM 744 C CA . TYR A 1 91 ? -18.923 -6.693 11.573 1.00 51.28 91 TYR A CA 1
ATOM 745 C C . TYR A 1 91 ? -18.855 -8.224 11.569 1.00 51.28 91 TYR A C 1
ATOM 747 O O . TYR A 1 91 ? -19.849 -8.870 11.882 1.00 51.28 91 TYR A O 1
ATOM 755 N N . LEU A 1 92 ? -17.708 -8.821 11.237 1.00 50.00 92 LEU A N 1
ATOM 756 C CA . LEU A 1 92 ? -17.540 -10.279 11.269 1.00 50.00 92 LEU A CA 1
ATOM 757 C C . LEU A 1 92 ? -17.158 -10.813 12.661 1.00 50.00 92 LEU A C 1
ATOM 759 O O . LEU A 1 92 ? -17.202 -12.021 12.881 1.00 50.00 92 LEU A O 1
ATOM 763 N N . VAL A 1 93 ? -16.829 -9.923 13.605 1.00 46.34 93 VAL A N 1
ATOM 764 C CA . VAL A 1 93 ? -16.416 -10.257 14.984 1.00 46.34 93 VAL A CA 1
ATOM 765 C C . VAL A 1 93 ? -17.443 -9.769 16.031 1.00 46.34 93 VAL A C 1
ATOM 767 O O . VAL A 1 93 ? -17.144 -9.725 17.224 1.00 46.34 93 VAL A O 1
ATOM 770 N N . SER A 1 94 ? -18.660 -9.395 15.610 1.00 44.28 94 SER A N 1
ATOM 771 C CA . SER A 1 94 ? -19.762 -8.973 16.500 1.00 44.28 94 SER A CA 1
ATOM 772 C C . SER A 1 94 ? -20.849 -10.028 16.651 1.00 44.28 94 SER A C 1
ATOM 774 O O . SER A 1 94 ? -21.336 -10.484 15.592 1.00 44.28 94 SER A O 1
#